Protein AF-A0A967GXM5-F1 (afdb_monomer_lite)

Sequence (73 aa):
ELYDLELDPHEIRNLAGDPDFADELQRHRRILAKWIKETDDKGQYPESDAGLREVLNQWKDRCVNPEYDRLKQ

pLDDT: mean 95.31, std 5.12, range [60.97, 98.75]

Structure (mmCIF, N/CA/C/O backbone):
data_AF-A0A967GXM5-F1
#
_entry.id   AF-A0A967GXM5-F1
#
loop_
_atom_site.group_PDB
_atom_site.id
_atom_site.type_symbol
_atom_site.label_atom_id
_atom_site.label_alt_id
_atom_site.label_comp_id
_atom_site.label_asym_id
_atom_site.label_entity_id
_atom_site.label_seq_id
_atom_site.pdbx_PDB_ins_code
_atom_site.Cartn_x
_atom_site.Cartn_y
_atom_site.Cartn_z
_atom_site.occupancy
_atom_site.B_iso_or_equiv
_atom_site.auth_seq_id
_atom_site.auth_comp_id
_atom_site.auth_asym_id
_atom_site.auth_atom_id
_atom_site.pdbx_PDB_model_num
ATOM 1 N N . GLU A 1 1 ? -6.989 -4.170 2.936 1.00 96.19 1 GLU A N 1
ATOM 2 C CA . GLU A 1 1 ? -8.048 -4.616 3.865 1.00 96.19 1 GLU A CA 1
ATOM 3 C C . GLU A 1 1 ? -8.117 -3.677 5.073 1.00 96.19 1 GLU A C 1
ATOM 5 O O . GLU A 1 1 ? -7.482 -2.625 5.032 1.00 96.19 1 GLU A O 1
ATOM 10 N N . LEU A 1 2 ? -8.906 -4.012 6.096 1.00 98.25 2 LEU A N 1
ATOM 11 C CA . LEU A 1 2 ? -8.899 -3.388 7.425 1.00 98.25 2 LEU A CA 1
ATOM 12 C C . LEU A 1 2 ? -9.149 -4.487 8.464 1.00 98.25 2 LEU A C 1
ATOM 14 O O . LEU A 1 2 ? -10.072 -5.274 8.269 1.00 98.25 2 LEU A O 1
ATOM 18 N N . TYR A 1 3 ? -8.373 -4.516 9.544 1.00 98.19 3 TYR A N 1
ATOM 19 C CA . TYR A 1 3 ? -8.469 -5.534 10.592 1.00 98.19 3 TYR A CA 1
ATOM 20 C C . TYR A 1 3 ? -8.454 -4.889 11.974 1.00 98.19 3 TYR A C 1
ATOM 22 O O . TYR A 1 3 ? -7.814 -3.856 12.178 1.00 98.19 3 TYR A O 1
ATOM 30 N N . ASP A 1 4 ? -9.153 -5.517 12.912 1.00 97.75 4 ASP A N 1
ATOM 31 C CA . ASP A 1 4 ? -9.074 -5.205 14.336 1.00 97.75 4 ASP A CA 1
ATOM 32 C C . ASP A 1 4 ? -8.090 -6.184 14.978 1.00 97.75 4 ASP A C 1
ATOM 34 O O . ASP A 1 4 ? -8.403 -7.357 15.133 1.00 97.75 4 ASP A O 1
ATOM 38 N N . LEU A 1 5 ? -6.892 -5.724 15.329 1.00 97.25 5 LEU A N 1
ATOM 39 C CA . LEU A 1 5 ? -5.835 -6.609 15.828 1.00 97.25 5 LEU A CA 1
ATOM 40 C C . LEU A 1 5 ? -6.081 -7.116 17.257 1.00 97.25 5 LEU A C 1
ATOM 42 O O . LEU A 1 5 ? -5.473 -8.110 17.654 1.00 97.25 5 LEU A O 1
ATOM 46 N N . GLU A 1 6 ? -6.937 -6.450 18.038 1.00 97.69 6 GLU A N 1
ATOM 47 C CA . GLU A 1 6 ? -7.271 -6.897 19.394 1.00 97.69 6 GLU A CA 1
ATOM 48 C C . GLU A 1 6 ? -8.271 -8.056 19.349 1.00 97.69 6 GLU A C 1
ATOM 50 O O . GLU A 1 6 ? -8.135 -9.028 20.095 1.00 97.69 6 GLU A O 1
ATOM 55 N N . LEU A 1 7 ? -9.259 -7.969 18.453 1.00 97.06 7 LEU A N 1
ATOM 56 C CA . LEU A 1 7 ? -10.308 -8.980 18.295 1.00 97.06 7 LEU A CA 1
ATOM 57 C C . LEU A 1 7 ? -9.985 -10.043 17.232 1.00 97.06 7 LEU A C 1
ATOM 59 O O . LEU A 1 7 ? -10.547 -11.139 17.274 1.00 97.06 7 LEU A O 1
ATOM 63 N N . ASP A 1 8 ? -9.088 -9.739 16.297 1.00 97.75 8 ASP A N 1
ATOM 64 C CA . ASP A 1 8 ? -8.659 -10.593 15.187 1.00 97.75 8 ASP A CA 1
ATOM 65 C C . ASP A 1 8 ? -7.127 -10.525 14.989 1.00 97.75 8 ASP A C 1
ATOM 67 O O . ASP A 1 8 ? -6.628 -9.990 13.995 1.00 97.75 8 ASP A O 1
ATOM 71 N N . PRO A 1 9 ? -6.340 -11.105 15.917 1.00 97.62 9 PRO A N 1
ATOM 72 C CA . PRO A 1 9 ? -4.872 -11.060 15.887 1.00 97.62 9 PRO A CA 1
ATOM 73 C C . PRO A 1 9 ? -4.241 -11.835 14.718 1.00 97.62 9 PRO A C 1
ATOM 75 O O . PRO A 1 9 ? -3.021 -11.834 14.557 1.00 97.62 9 PRO A O 1
ATOM 78 N N . HIS A 1 10 ? -5.048 -12.552 13.937 1.00 97.81 10 HIS A N 1
ATOM 79 C CA . HIS A 1 10 ? -4.609 -13.310 12.769 1.00 97.81 10 HIS A CA 1
ATOM 80 C C . HIS A 1 10 ? -5.120 -12.716 11.450 1.00 97.81 10 HIS A C 1
ATOM 82 O O . HIS A 1 10 ? -4.905 -13.331 10.408 1.00 97.81 10 HIS A O 1
ATOM 88 N N . GLU A 1 11 ? -5.770 -11.545 11.492 1.00 97.56 11 GLU A N 1
ATOM 89 C CA . GLU A 1 11 ? -6.182 -10.766 10.315 1.00 97.56 11 GLU A CA 1
ATOM 90 C C . GLU A 1 11 ? -7.025 -11.581 9.313 1.00 97.56 11 GLU A C 1
ATOM 92 O O . GLU A 1 11 ? -6.891 -11.479 8.091 1.00 97.56 11 GLU A O 1
ATOM 97 N N . ILE A 1 12 ? -7.908 -12.436 9.831 1.00 97.81 12 ILE A N 1
ATOM 98 C CA . ILE A 1 12 ? -8.746 -13.323 9.017 1.00 97.81 12 ILE A CA 1
ATOM 99 C C . ILE A 1 12 ? -10.016 -12.591 8.562 1.00 97.81 12 ILE A C 1
ATOM 101 O O . ILE A 1 12 ? -10.514 -12.811 7.453 1.00 97.81 12 ILE A O 1
ATOM 105 N N . ARG A 1 13 ? -10.564 -11.707 9.400 1.00 97.62 13 ARG A N 1
ATOM 106 C CA . ARG A 1 13 ? -11.823 -10.997 9.160 1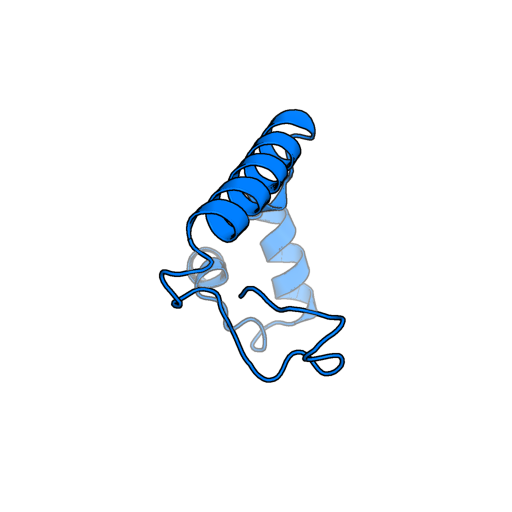.00 97.62 13 ARG A CA 1
ATOM 107 C C . ARG A 1 13 ? -11.561 -9.592 8.626 1.00 97.62 13 ARG A C 1
ATOM 109 O O . ARG A 1 13 ? -11.420 -8.632 9.374 1.00 97.62 13 ARG A O 1
ATOM 116 N N . ASN A 1 14 ? -11.622 -9.449 7.306 1.00 97.94 14 ASN A N 1
ATOM 117 C CA . ASN A 1 14 ? -11.534 -8.142 6.657 1.00 97.94 14 ASN A CA 1
ATOM 118 C C . ASN A 1 14 ? -12.795 -7.286 6.913 1.00 97.94 14 ASN A C 1
ATOM 120 O O . ASN A 1 14 ? -13.888 -7.620 6.456 1.00 97.94 14 ASN A O 1
ATOM 124 N N . LEU A 1 15 ? -12.614 -6.148 7.584 1.00 98.25 15 LEU A N 1
ATOM 125 C CA . LEU A 1 15 ? -13.639 -5.157 7.933 1.00 98.25 15 LEU A CA 1
ATOM 126 C C . LEU A 1 15 ? -13.790 -4.036 6.893 1.00 98.25 15 LEU A C 1
ATOM 128 O O . LEU A 1 15 ? -14.635 -3.163 7.045 1.00 98.25 15 LEU A O 1
ATOM 132 N N . ALA A 1 16 ? -13.001 -4.022 5.814 1.00 97.94 16 ALA A N 1
ATOM 133 C CA . ALA A 1 16 ? -12.985 -2.893 4.875 1.00 97.94 16 ALA A CA 1
ATOM 134 C C . ALA A 1 16 ? -14.309 -2.665 4.114 1.00 97.94 16 ALA A C 1
ATOM 136 O O . ALA A 1 16 ? -14.485 -1.608 3.509 1.00 97.94 16 ALA A O 1
ATOM 137 N N . GLY A 1 17 ? -15.202 -3.658 4.092 1.00 97.56 17 GLY A N 1
ATOM 138 C CA . GLY A 1 17 ? -16.545 -3.551 3.512 1.00 97.56 17 GLY A CA 1
ATOM 139 C C . GLY A 1 17 ? -17.655 -3.321 4.540 1.00 97.56 17 GLY A C 1
ATOM 140 O O . GLY A 1 17 ? -18.812 -3.196 4.147 1.00 97.56 17 GLY A O 1
ATOM 141 N N . ASP A 1 18 ? -17.322 -3.300 5.830 1.00 98.00 18 ASP A N 1
ATOM 142 C CA . ASP A 1 18 ? -18.283 -3.142 6.916 1.00 98.00 18 ASP A CA 1
ATOM 143 C C . ASP A 1 18 ? -18.608 -1.644 7.113 1.00 98.00 18 ASP A C 1
ATOM 145 O O . ASP A 1 18 ? -17.689 -0.849 7.352 1.00 98.00 18 ASP A O 1
ATOM 149 N N . PRO A 1 19 ? -19.880 -1.218 6.973 1.00 98.00 19 PRO A N 1
ATOM 150 C CA . PRO A 1 19 ? -20.254 0.190 7.082 1.00 98.00 19 PRO A CA 1
ATOM 151 C C . PRO A 1 19 ? -19.984 0.780 8.470 1.00 98.00 19 PRO A C 1
ATOM 153 O O . PRO A 1 19 ? -19.708 1.978 8.553 1.00 98.00 19 PRO A O 1
ATOM 156 N N . ASP A 1 20 ? -19.985 -0.034 9.530 1.00 98.00 20 ASP A N 1
ATOM 157 C CA . ASP A 1 20 ? -19.733 0.435 10.899 1.00 98.00 20 ASP A CA 1
ATOM 158 C C . ASP A 1 20 ? -18.282 0.921 11.080 1.00 98.00 20 ASP A C 1
ATOM 160 O O . ASP A 1 20 ? -17.989 1.730 11.960 1.00 98.00 20 ASP A O 1
ATOM 164 N N . PHE A 1 21 ? -17.371 0.489 10.199 1.00 97.94 21 PHE A N 1
ATOM 165 C CA . PHE A 1 21 ? -15.951 0.853 10.210 1.00 97.94 21 PHE A CA 1
ATOM 166 C C . PHE A 1 21 ? -15.567 1.834 9.088 1.00 97.94 21 PHE A C 1
ATOM 168 O O . PHE A 1 21 ? -14.379 2.093 8.865 1.00 97.94 21 PHE A O 1
ATOM 175 N N . ALA A 1 22 ? -16.541 2.409 8.372 1.00 98.12 22 ALA A N 1
ATOM 176 C CA . ALA A 1 22 ? -16.285 3.266 7.212 1.00 98.12 22 ALA A CA 1
ATOM 177 C C . ALA A 1 22 ? -15.453 4.518 7.550 1.00 98.12 22 ALA A C 1
ATOM 179 O O . ALA A 1 22 ? -14.537 4.871 6.798 1.00 98.12 22 ALA A O 1
ATOM 180 N N . ASP A 1 23 ? -15.727 5.159 8.689 1.00 98.38 23 ASP A N 1
ATOM 181 C CA . ASP A 1 23 ? -15.006 6.358 9.131 1.00 98.38 23 ASP A CA 1
ATOM 182 C C . ASP A 1 23 ? -13.544 6.042 9.471 1.00 98.38 23 ASP A C 1
ATOM 184 O O . ASP A 1 23 ? -12.627 6.763 9.060 1.00 98.38 23 ASP A O 1
ATOM 188 N N . GLU A 1 24 ? -13.304 4.920 10.149 1.00 98.31 24 GLU A N 1
ATOM 189 C CA . GLU A 1 24 ? -11.963 4.479 10.533 1.00 98.31 24 GLU A CA 1
ATOM 190 C C . GLU A 1 24 ? -11.141 4.046 9.311 1.00 98.31 24 GLU A C 1
ATOM 192 O O . GLU A 1 24 ? -9.968 4.410 9.161 1.00 98.31 24 GLU A O 1
ATOM 197 N N . LEU A 1 25 ? -11.777 3.357 8.360 1.00 98.56 25 LEU A N 1
ATOM 198 C CA . LEU A 1 25 ? -11.183 3.053 7.063 1.00 98.56 25 LEU A CA 1
ATOM 199 C C . LEU A 1 25 ? -10.803 4.334 6.311 1.00 98.56 25 LEU A C 1
ATOM 201 O O . LEU A 1 25 ? -9.718 4.430 5.728 1.00 98.56 25 LEU A O 1
ATOM 205 N N . GLN A 1 26 ? -11.686 5.335 6.311 1.00 98.62 26 GLN A N 1
ATOM 206 C CA . GLN A 1 26 ? -11.421 6.606 5.648 1.00 98.62 26 GLN A CA 1
ATOM 207 C C . GLN A 1 26 ? -10.270 7.362 6.324 1.00 98.62 26 GLN A C 1
ATOM 209 O O . GLN A 1 26 ? -9.428 7.934 5.625 1.00 98.62 26 GLN A O 1
ATOM 214 N N . ARG A 1 27 ? -10.193 7.337 7.659 1.00 98.69 27 ARG A N 1
ATOM 215 C CA . ARG A 1 27 ? -9.097 7.926 8.438 1.00 98.69 27 ARG A CA 1
ATOM 216 C C . ARG A 1 27 ? -7.749 7.331 8.034 1.00 98.69 27 ARG A C 1
ATOM 218 O O . ARG A 1 27 ? -6.851 8.084 7.652 1.00 98.69 27 ARG A O 1
ATOM 225 N N . HIS A 1 28 ? -7.620 6.004 8.030 1.00 98.56 28 HIS A N 1
ATOM 226 C CA . HIS 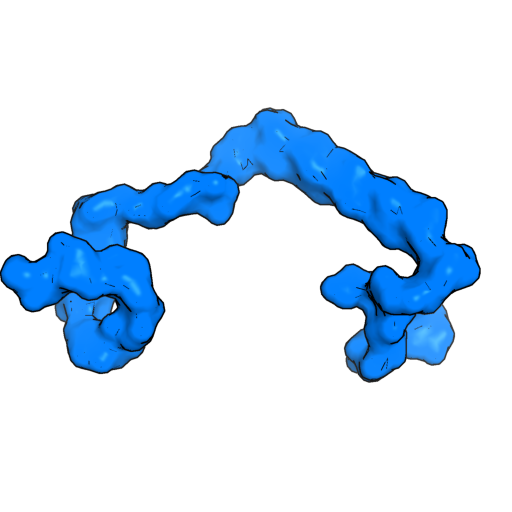A 1 28 ? -6.384 5.323 7.630 1.00 98.56 28 HIS A CA 1
ATOM 227 C C . HIS A 1 28 ? -5.997 5.599 6.174 1.00 98.56 28 HIS A C 1
ATOM 229 O O . HIS A 1 28 ? -4.841 5.923 5.895 1.00 98.56 28 HIS A O 1
ATOM 235 N N . ARG A 1 29 ? -6.964 5.578 5.245 1.00 98.50 29 ARG A N 1
ATOM 236 C CA . ARG A 1 29 ? -6.723 5.939 3.837 1.00 98.50 29 ARG A CA 1
ATOM 237 C C . ARG A 1 29 ? -6.165 7.353 3.686 1.00 98.50 29 ARG A C 1
ATOM 239 O O . ARG A 1 29 ? -5.247 7.556 2.897 1.00 98.50 29 ARG A O 1
ATOM 246 N N . ARG A 1 30 ? -6.687 8.329 4.439 1.00 98.75 30 ARG A N 1
ATOM 247 C CA . ARG A 1 30 ? -6.181 9.713 4.409 1.00 98.75 30 ARG A CA 1
ATOM 248 C C . ARG A 1 30 ? -4.749 9.810 4.932 1.00 98.75 30 ARG A C 1
ATOM 250 O O . ARG A 1 30 ? -3.957 10.538 4.343 1.00 98.75 30 ARG A O 1
ATOM 257 N N . ILE A 1 31 ? -4.416 9.085 6.001 1.00 98.69 31 ILE A N 1
ATOM 258 C CA . ILE A 1 31 ? -3.052 9.041 6.552 1.00 98.69 31 ILE A CA 1
ATOM 259 C C . ILE A 1 31 ? -2.082 8.467 5.517 1.00 98.69 31 ILE A C 1
ATOM 261 O O . ILE A 1 31 ? -1.066 9.096 5.225 1.00 98.69 31 ILE A O 1
ATOM 265 N N . LEU A 1 32 ? -2.428 7.328 4.910 1.00 98.25 32 LEU A N 1
ATOM 266 C CA . LEU A 1 32 ? -1.605 6.696 3.880 1.00 98.25 32 LEU A CA 1
ATOM 267 C C . LEU A 1 32 ? -1.429 7.606 2.657 1.00 98.25 32 LEU A C 1
ATOM 269 O O . LEU A 1 32 ? -0.306 7.838 2.221 1.00 98.25 32 LEU A O 1
ATOM 273 N N . ALA A 1 33 ? -2.519 8.174 2.135 1.00 98.38 33 ALA A N 1
ATOM 274 C CA . ALA A 1 33 ? -2.465 9.066 0.978 1.00 98.38 33 ALA A CA 1
ATOM 275 C C . ALA A 1 33 ? -1.624 10.323 1.249 1.00 98.38 33 ALA A C 1
ATOM 277 O O . ALA A 1 33 ? -0.888 10.784 0.375 1.00 98.38 33 ALA A O 1
ATOM 278 N N . LYS A 1 34 ? -1.712 10.872 2.467 1.00 98.69 34 LYS A N 1
ATOM 279 C CA . LYS A 1 34 ? -0.868 11.986 2.901 1.00 98.69 34 LYS A CA 1
ATOM 280 C C . LYS A 1 34 ? 0.606 11.584 2.883 1.00 98.69 34 LYS A C 1
ATOM 282 O O . LYS A 1 34 ? 1.402 12.307 2.295 1.00 98.69 34 LYS A O 1
ATOM 287 N N . TRP A 1 35 ? 0.948 10.434 3.462 1.00 98.56 35 TRP A N 1
ATOM 288 C CA . TRP A 1 35 ? 2.325 9.947 3.502 1.00 98.56 35 TRP A CA 1
ATOM 289 C C . TRP A 1 35 ? 2.899 9.711 2.099 1.00 98.56 35 TRP A C 1
ATOM 291 O O . TRP A 1 35 ? 3.944 10.273 1.798 1.00 98.56 35 TRP A O 1
ATOM 301 N N . ILE A 1 36 ? 2.175 9.007 1.217 1.00 98.50 36 ILE A N 1
ATOM 302 C CA . ILE A 1 36 ? 2.570 8.770 -0.190 1.00 98.50 36 ILE A CA 1
ATOM 303 C C . ILE A 1 36 ? 2.939 10.080 -0.897 1.00 98.50 36 ILE A C 1
ATOM 305 O O . ILE A 1 36 ? 3.927 10.155 -1.630 1.00 98.50 36 ILE A O 1
ATOM 309 N N . LYS A 1 37 ? 2.142 11.131 -0.671 1.00 98.25 37 LYS A N 1
ATOM 310 C CA . LYS A 1 37 ? 2.380 12.452 -1.256 1.00 98.25 37 LYS A CA 1
ATOM 311 C C . LYS A 1 37 ? 3.577 13.159 -0.622 1.00 98.25 37 LYS A C 1
ATOM 313 O O . LYS A 1 37 ? 4.362 13.772 -1.336 1.00 98.25 37 LYS A O 1
ATOM 318 N N . GLU A 1 38 ? 3.684 13.135 0.703 1.00 98.50 38 GLU A N 1
ATOM 319 C CA . GLU A 1 38 ? 4.737 13.842 1.442 1.00 98.50 38 GLU A CA 1
ATOM 320 C C . GLU A 1 38 ? 6.126 13.245 1.208 1.00 98.50 38 GLU A C 1
ATOM 322 O O . GLU A 1 38 ? 7.109 13.984 1.221 1.00 98.50 38 GLU A O 1
ATOM 327 N N . THR A 1 39 ? 6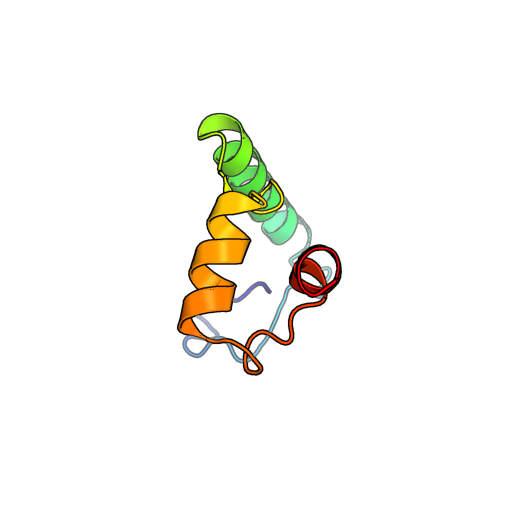.213 11.936 0.973 1.00 98.12 39 THR A N 1
ATOM 328 C CA . THR A 1 39 ? 7.481 11.237 0.729 1.00 98.12 39 THR A CA 1
ATOM 329 C C . THR A 1 39 ? 7.811 11.058 -0.748 1.00 98.12 39 THR A C 1
ATOM 331 O O . THR A 1 39 ? 8.896 10.567 -1.053 1.00 98.12 39 THR A O 1
ATOM 334 N N . ASP A 1 40 ? 6.911 11.465 -1.653 1.00 97.94 40 ASP A N 1
ATOM 335 C CA . ASP A 1 40 ? 7.022 11.210 -3.095 1.00 97.94 40 ASP A CA 1
ATOM 336 C C . ASP A 1 40 ? 7.323 9.727 -3.376 1.00 97.94 40 ASP A C 1
ATOM 338 O O . ASP A 1 40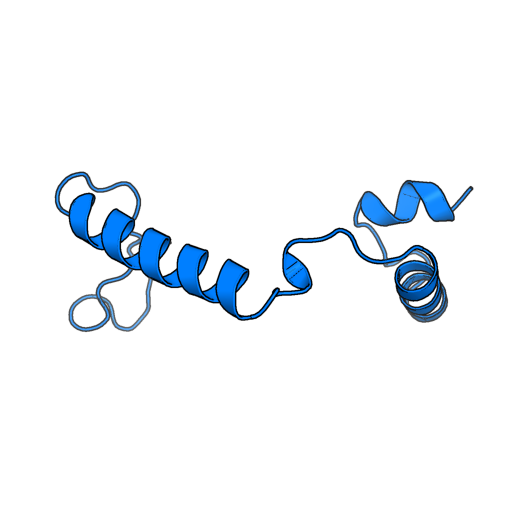 ? 8.264 9.372 -4.095 1.00 97.94 40 ASP A O 1
ATOM 342 N N . ASP A 1 41 ? 6.527 8.858 -2.740 1.00 97.75 41 ASP A N 1
ATOM 343 C CA . ASP A 1 41 ? 6.685 7.406 -2.798 1.00 97.75 41 ASP A CA 1
ATOM 344 C C . ASP A 1 41 ? 6.749 6.939 -4.255 1.00 97.75 41 ASP A C 1
ATOM 346 O O . ASP A 1 41 ? 5.814 7.136 -5.034 1.00 97.75 41 ASP A O 1
ATOM 350 N N . LYS A 1 42 ? 7.863 6.312 -4.638 1.00 94.94 42 LYS A N 1
ATOM 351 C CA . LYS A 1 42 ? 8.105 5.910 -6.024 1.00 94.94 42 LYS A CA 1
ATOM 352 C C . LYS A 1 42 ? 7.217 4.765 -6.485 1.00 94.94 42 LYS A C 1
ATOM 354 O O . LYS A 1 42 ? 7.008 4.649 -7.687 1.00 94.94 42 LYS A O 1
ATOM 359 N N . GLY A 1 43 ? 6.611 4.015 -5.562 1.00 93.19 43 GLY A N 1
ATOM 360 C CA . GLY A 1 43 ? 5.632 2.980 -5.886 1.00 93.19 43 GLY A CA 1
ATOM 361 C C . GLY A 1 43 ? 4.349 3.510 -6.541 1.00 93.19 43 GLY A C 1
ATOM 362 O O . GLY A 1 43 ? 3.606 2.731 -7.131 1.00 93.19 43 GLY A O 1
ATOM 363 N N . GLN A 1 44 ? 4.082 4.823 -6.480 1.00 94.00 44 GLN A N 1
ATOM 364 C CA . GLN A 1 44 ? 2.930 5.436 -7.157 1.00 94.00 44 GLN A CA 1
ATOM 365 C C . GLN A 1 44 ? 3.149 5.665 -8.665 1.00 94.00 44 GLN A C 1
ATOM 367 O O . GLN A 1 44 ? 2.198 5.994 -9.376 1.00 94.00 44 GLN A O 1
ATOM 372 N N . TYR A 1 45 ? 4.383 5.512 -9.158 1.00 94.62 45 TYR A N 1
ATOM 373 C CA . TYR A 1 45 ? 4.727 5.676 -10.569 1.00 94.62 45 TYR A CA 1
ATOM 374 C C . TYR A 1 45 ? 5.074 4.320 -11.196 1.00 94.62 45 TYR A C 1
ATOM 376 O O . TYR A 1 45 ? 5.619 3.453 -10.515 1.00 94.62 45 TYR A O 1
ATOM 384 N N . PRO A 1 46 ? 4.801 4.119 -12.498 1.00 92.44 46 PRO A N 1
ATOM 385 C CA . PRO A 1 46 ? 5.285 2.942 -13.205 1.00 92.44 46 PRO A CA 1
ATOM 386 C C . PRO A 1 46 ? 6.810 2.854 -13.156 1.00 92.44 46 PRO A C 1
ATOM 388 O O . PRO A 1 46 ? 7.496 3.874 -13.267 1.00 92.44 46 PRO A O 1
ATOM 391 N N . GLU A 1 47 ? 7.332 1.633 -13.072 1.00 93.25 47 GLU A N 1
ATOM 392 C CA . GLU A 1 47 ? 8.772 1.408 -13.148 1.00 93.25 47 GLU A CA 1
ATOM 393 C C . GLU A 1 47 ? 9.328 1.888 -14.498 1.00 93.25 47 GLU A C 1
ATOM 395 O O . GLU A 1 47 ? 8.664 1.844 -15.547 1.00 93.25 47 GLU A O 1
ATOM 400 N N . SER A 1 48 ? 10.569 2.367 -14.458 1.00 94.06 48 SER A N 1
ATOM 401 C CA . SER A 1 48 ? 11.290 2.833 -15.632 1.00 94.06 48 SER A CA 1
ATOM 402 C C . SER A 1 48 ? 11.589 1.683 -16.595 1.00 94.06 48 SER A C 1
ATOM 404 O O . SER A 1 48 ? 11.839 0.550 -16.189 1.00 94.06 48 SER A O 1
ATOM 406 N N . ASP A 1 49 ? 11.663 1.974 -17.893 1.00 94.31 49 ASP A N 1
ATOM 407 C CA . ASP A 1 49 ? 12.038 0.959 -18.886 1.00 94.31 49 ASP A CA 1
ATOM 408 C C . ASP A 1 49 ? 13.448 0.393 -18.663 1.00 94.31 49 ASP A C 1
ATOM 410 O O . ASP A 1 49 ? 13.731 -0.734 -19.067 1.00 94.31 49 ASP A O 1
ATOM 414 N N . ALA A 1 50 ? 14.342 1.165 -18.038 1.00 94.62 50 ALA A N 1
ATOM 415 C CA . ALA A 1 50 ? 15.662 0.689 -17.644 1.00 94.62 50 ALA A CA 1
ATOM 416 C C . ALA A 1 50 ? 15.561 -0.305 -16.477 1.00 94.62 50 ALA A C 1
ATOM 418 O O . ALA A 1 50 ? 16.068 -1.416 -16.589 1.00 94.62 50 ALA A O 1
ATOM 419 N N . GLY A 1 51 ? 14.846 0.052 -15.403 1.00 93.69 51 GLY A N 1
ATOM 420 C CA . GLY A 1 51 ? 14.635 -0.825 -14.248 1.00 93.69 51 GLY A CA 1
ATOM 421 C C . GLY A 1 51 ? 13.926 -2.125 -14.624 1.00 93.69 51 GLY A C 1
ATOM 422 O O . GLY A 1 51 ? 14.390 -3.212 -14.284 1.00 93.69 51 GLY A O 1
ATOM 423 N N . LEU A 1 52 ? 12.867 -2.035 -15.430 1.00 94.62 52 LEU A N 1
ATOM 424 C CA . LEU A 1 52 ? 12.179 -3.212 -15.953 1.00 94.62 52 LEU A CA 1
ATOM 425 C C . LEU A 1 52 ? 13.095 -4.082 -16.831 1.00 94.62 52 LEU A C 1
ATOM 427 O O . LEU A 1 52 ? 13.013 -5.304 -16.757 1.00 94.62 52 LEU A O 1
ATOM 431 N N . ARG A 1 53 ? 13.997 -3.506 -17.641 1.00 94.31 53 ARG A N 1
ATOM 432 C CA . ARG A 1 53 ? 14.966 -4.301 -18.421 1.00 94.31 53 ARG A CA 1
ATOM 433 C C . ARG A 1 53 ? 15.934 -5.070 -17.531 1.00 94.31 53 ARG A C 1
ATOM 435 O O . ARG A 1 53 ? 16.202 -6.230 -17.826 1.00 94.31 53 ARG A O 1
ATOM 442 N N . GLU A 1 54 ? 16.416 -4.475 -16.444 1.00 94.75 54 GLU A N 1
ATOM 443 C CA . GLU A 1 54 ? 17.288 -5.174 -15.492 1.00 94.75 54 GLU A CA 1
ATOM 444 C C . GLU A 1 54 ? 16.583 -6.389 -14.874 1.00 94.75 54 GLU A C 1
ATOM 446 O O . GLU A 1 54 ? 17.122 -7.500 -14.870 1.00 94.75 54 GLU A O 1
ATOM 451 N N . VAL A 1 55 ? 15.332 -6.215 -14.436 1.00 94.94 55 VAL A N 1
ATOM 452 C CA . VAL A 1 55 ? 14.533 -7.317 -13.882 1.00 94.94 55 VAL A CA 1
ATOM 453 C C . VAL A 1 55 ? 14.224 -8.366 -14.957 1.00 94.94 55 VAL A C 1
ATOM 455 O O . VAL A 1 55 ? 14.381 -9.565 -14.715 1.00 94.94 55 VAL A O 1
ATOM 458 N N . LEU A 1 56 ? 13.860 -7.945 -16.172 1.00 94.19 56 LEU A N 1
ATOM 459 C CA . LEU A 1 56 ? 13.601 -8.852 -17.291 1.00 94.19 56 LEU A CA 1
ATOM 460 C C . LEU A 1 56 ? 14.849 -9.657 -17.676 1.00 94.19 56 LEU A C 1
ATOM 462 O O . LEU A 1 56 ? 14.744 -10.846 -17.957 1.00 94.19 56 LEU A O 1
ATOM 466 N N . ASN A 1 57 ? 16.040 -9.061 -17.638 1.00 93.94 57 ASN A N 1
ATOM 467 C CA . ASN A 1 57 ? 17.292 -9.770 -17.904 1.00 93.94 57 ASN A CA 1
ATOM 468 C C . ASN A 1 57 ? 17.561 -10.859 -16.858 1.00 93.94 57 ASN A C 1
ATOM 470 O O . ASN A 1 57 ? 18.015 -11.957 -17.199 1.00 93.94 57 ASN A O 1
ATOM 474 N N . GLN A 1 58 ? 17.261 -10.565 -15.591 1.00 96.00 58 GLN A N 1
ATOM 475 C CA . GLN A 1 58 ? 17.461 -11.491 -14.483 1.00 96.00 58 GLN A CA 1
ATOM 476 C C . GLN A 1 58 ? 16.467 -12.663 -14.516 1.00 96.00 58 GLN A C 1
ATOM 478 O O . GLN A 1 58 ? 16.867 -13.813 -14.323 1.00 96.00 58 GLN A O 1
ATOM 483 N N . TRP A 1 59 ? 15.184 -12.390 -14.766 1.00 94.62 59 TRP A N 1
ATOM 484 C CA . TRP A 1 59 ? 14.098 -13.362 -14.572 1.00 94.62 59 TRP A CA 1
ATOM 485 C C . TRP A 1 59 ? 13.460 -13.874 -15.870 1.00 94.62 59 TRP A C 1
ATOM 487 O O . TRP A 1 59 ? 12.799 -14.917 -15.853 1.00 94.62 59 TRP A O 1
ATOM 497 N N . LYS A 1 60 ? 13.711 -13.202 -16.998 1.00 91.44 60 LYS A N 1
ATOM 498 C CA . LYS A 1 60 ? 13.328 -13.594 -18.362 1.00 91.44 60 LYS A CA 1
ATOM 499 C C . LYS A 1 60 ? 11.845 -13.954 -18.449 1.00 91.44 60 LYS A C 1
ATOM 501 O O . LYS A 1 60 ? 10.982 -13.162 -18.079 1.00 91.44 60 LYS A O 1
ATOM 506 N N . ASP A 1 61 ? 11.546 -15.178 -18.865 1.00 90.25 61 ASP A N 1
ATOM 507 C CA . ASP A 1 61 ? 10.187 -15.671 -19.091 1.00 90.25 61 ASP A CA 1
ATOM 508 C C . ASP A 1 61 ? 9.350 -15.789 -17.804 1.00 90.25 61 ASP A C 1
ATOM 510 O O . ASP A 1 61 ? 8.142 -16.001 -17.873 1.00 90.25 61 ASP A O 1
ATOM 514 N N . ARG A 1 62 ? 9.959 -15.626 -16.618 1.00 92.88 62 ARG A N 1
ATOM 515 C CA . ARG A 1 62 ? 9.230 -15.575 -15.338 1.00 92.88 62 ARG A CA 1
ATOM 516 C C . ARG A 1 62 ? 8.581 -14.216 -15.071 1.00 92.88 62 ARG A C 1
ATOM 518 O O . ARG A 1 62 ? 7.693 -14.133 -14.224 1.00 92.88 62 ARG A O 1
ATOM 525 N N . CYS A 1 63 ? 8.986 -13.161 -15.779 1.00 91.19 63 CYS A N 1
ATOM 526 C CA . CYS A 1 63 ? 8.333 -11.856 -15.713 1.00 91.19 63 CYS A CA 1
ATOM 527 C C . CYS A 1 63 ? 6.994 -11.907 -16.461 1.00 91.19 63 CYS A C 1
ATOM 529 O O . CYS A 1 63 ? 6.935 -11.639 -17.660 1.00 91.19 63 CYS A O 1
ATOM 531 N N . VAL A 1 64 ? 5.915 -12.264 -15.762 1.00 92.19 64 VAL A N 1
ATOM 532 C CA . VAL A 1 64 ? 4.560 -12.386 -16.339 1.00 92.19 64 VAL A CA 1
ATOM 533 C C . VAL A 1 64 ? 3.689 -11.138 -16.162 1.00 92.19 64 VAL A C 1
ATOM 535 O O . VAL A 1 64 ? 2.580 -11.102 -16.684 1.00 92.19 64 VAL A O 1
ATOM 538 N N . ASN A 1 65 ? 4.161 -10.119 -15.432 1.00 92.19 65 ASN A N 1
ATOM 539 C CA . ASN A 1 65 ? 3.414 -8.870 -15.265 1.00 92.19 65 ASN A CA 1
ATOM 540 C C . ASN A 1 65 ? 3.263 -8.164 -16.635 1.00 92.19 65 ASN A C 1
ATOM 542 O O . ASN A 1 65 ? 4.278 -7.984 -17.317 1.00 92.19 65 ASN A O 1
ATOM 546 N N . PRO A 1 66 ? 2.049 -7.743 -17.046 1.00 93.25 66 PRO A N 1
ATOM 547 C CA . PRO A 1 66 ? 1.830 -7.056 -18.324 1.00 93.25 66 PRO A CA 1
ATOM 548 C C . PRO A 1 66 ? 2.690 -5.804 -18.554 1.00 93.25 66 PRO A C 1
ATOM 550 O O . PRO A 1 66 ? 2.905 -5.393 -19.691 1.00 93.25 66 PRO A O 1
ATOM 553 N N . GLU A 1 67 ? 3.233 -5.191 -17.498 1.00 91.25 67 GLU A N 1
ATOM 554 C CA . GLU A 1 67 ? 4.148 -4.047 -17.624 1.00 91.25 67 GLU A CA 1
ATOM 555 C C . GLU A 1 67 ? 5.403 -4.340 -18.472 1.00 91.25 67 GLU A C 1
ATOM 557 O O . GLU A 1 67 ? 5.938 -3.429 -19.106 1.00 91.25 67 GLU A O 1
ATOM 562 N N . TYR A 1 68 ? 5.845 -5.603 -18.535 1.00 92.69 68 TYR A N 1
ATOM 563 C CA . TYR A 1 68 ? 7.003 -6.029 -19.328 1.00 92.69 68 TYR A CA 1
ATOM 564 C C . TYR A 1 68 ? 6.685 -6.210 -20.817 1.00 92.69 68 TYR A C 1
ATOM 566 O O . TYR A 1 68 ? 7.611 -6.297 -21.624 1.00 92.69 68 TYR A O 1
ATOM 574 N N . ASP A 1 69 ? 5.411 -6.262 -21.215 1.00 91.44 69 ASP A N 1
ATOM 575 C CA . ASP A 1 69 ? 5.015 -6.571 -22.598 1.00 91.44 69 ASP A CA 1
ATOM 576 C C . ASP A 1 69 ? 5.511 -5.517 -23.593 1.00 91.44 69 ASP A C 1
ATOM 578 O O . ASP A 1 69 ? 5.834 -5.830 -24.738 1.00 91.44 69 ASP A O 1
ATOM 582 N N . ARG A 1 70 ? 5.667 -4.269 -23.137 1.00 90.25 70 ARG A N 1
ATOM 583 C CA . ARG A 1 70 ? 6.247 -3.175 -23.932 1.00 90.25 70 ARG A CA 1
ATOM 584 C C . ARG A 1 70 ? 7.756 -3.313 -24.180 1.00 90.25 70 ARG A C 1
ATOM 586 O O . ARG A 1 70 ? 8.292 -2.601 -25.020 1.00 90.25 70 ARG A O 1
ATOM 593 N N . LEU A 1 71 ? 8.439 -4.195 -23.447 1.00 89.19 71 LEU A N 1
ATOM 594 C CA . LEU A 1 71 ? 9.895 -4.393 -23.502 1.00 89.19 71 LEU A CA 1
ATOM 595 C C . LEU A 1 71 ? 10.308 -5.730 -24.120 1.00 89.19 71 LEU A C 1
ATOM 597 O O . LEU A 1 71 ? 11.477 -5.896 -24.453 1.00 89.19 71 LEU A O 1
ATOM 601 N N . LYS A 1 72 ? 9.372 -6.676 -24.255 1.00 81.31 72 LYS A N 1
ATOM 602 C CA . LYS A 1 72 ? 9.586 -7.985 -24.895 1.00 81.31 72 LYS A CA 1
ATOM 603 C C . LYS A 1 72 ? 9.465 -7.944 -26.429 1.00 81.31 72 LYS A C 1
ATOM 605 O O . LYS A 1 72 ? 9.515 -9.002 -27.052 1.00 81.31 72 LYS A O 1
ATOM 610 N N . GLN A 1 73 ? 9.254 -6.759 -27.007 1.00 60.97 73 GLN A N 1
ATOM 611 C CA . GLN A 1 73 ? 9.162 -6.532 -28.455 1.00 60.97 73 GLN A CA 1
ATOM 612 C C . GLN A 1 73 ? 10.539 -6.458 -29.111 1.00 60.97 73 GLN A C 1
ATOM 614 O O . GLN A 1 73 ? 11.449 -5.851 -28.501 1.00 60.97 73 GLN A O 1
#

Foldseek 3Di:
DDDDCVVCVPRPDDCCPPPVCVVVNVVVVVVVVVVCVVVVPCVVDDDDPVVLVVVCVVQPPVPPPCSCVVVVD

Radius of gyration: 18.4 Å; chains: 1; bounding box: 38×30×48 Å

Secondary structure (DSSP, 8-state):
----TTT-TT--S--TT-GGGHHHHHHHHHHHHHHHHHTT-GGGSPPPHHHHHHHHHHHGGG--SGGGTTT--

=== Feature glossary ===
Legend for the data blocks above and below:

— What the protein is —

The amino-acid sequence is the protein's primary structure: the linear order of residues from the N-terminus to the C-terminus, written in one-letter code. Everything else here — the 3D coordinates, the secondary structure, the domain annotations — is ultimately a consequence of this string.

Database cross-references. InterPro integrates a dozen domain/family signature databases into unified entries with residue-range hits. GO terms attach function/process/location labels with evidence codes. CATH codes position the fold in a four-level structural taxonomy. Organism is the NCBI-taxonomy species name.

— Where its atoms are —

The mmCIF block holds the 3D Cartesian coordinates of each backbone atom (N, Cα, C, O) in ångströms. mmCIF is the PDB's canonical archive format — a tagged-loop text representation of the atomic model.

The six renders are orthographic views along the three Cartesian axes in both directions. Representation (cartoon, sticks, or surface) and color scheme (sequence-rainbow or by-chain) vary across proteins so the training set covers all the common visualization conventions.

— Local backbone conformation —

Secondary structure is the local, repeating backbone conformation. DSSP classifies it into eight states by reading the hydrogen-bond network: three helix types (H, G, I), two β types (E, B), two non-regular types (T, S), and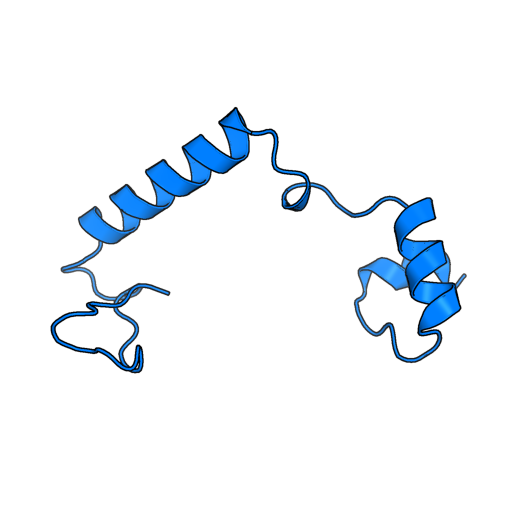 unstructured coil (-).

SS3 is a coarse helix/strand/coil call (letters a/b/c) made by the P-SEA algorithm from inter-Cα distances and dihedrals. It is less detailed than DSSP but needs only Cα positions.

Backbone dihedral angles. Every residue except chain termini has a φ (preceding-C → N → Cα → C) and a ψ (N → Cα → C → next-N). They are reported in degrees following the IUPAC sign convention. Secondary structure is essentially a statement about which (φ, ψ) basin each residue occupies.

— Global shape and packing —

The geometric summary reports three shape descriptors. Rg (radius of gyration) measures how spread out the Cα atoms are about their centre of mass; compact globular proteins have small Rg, elongated or unfolded ones large. Cα contacts (<8 Å, |i−j|>4) count long-range residue pairs in spatial proximity — high for tightly packed folds, near zero for rods or random coil. The bounding-box extents give the protein's footprint along x, y, z in Å.

Solvent accessibility: the surface area of each residue that a 1.4 Å water probe can touch, in Å². When only backbone atoms are present the absolute values are lower than full-atom SASA (side chains contribute most of the area) and are flagged as backbone-only.

Plot images: a contact map (which residues are close in 3D, as an N×N binary image), a Ramachandran scatter (backbone torsion angles, revealing secondary-structure composition at a glance), and — for AlphaFold structures — a PAE heatmap (pairwise pre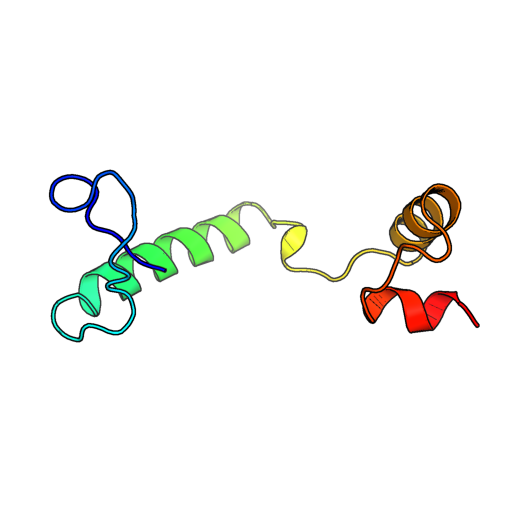diction confidence).

— Structural neighborhood —

Foldseek's 3Di representation compresses backbone geometry into a per-residue letter drawn from a learned twenty-state alphabet. It captures the tertiary interaction pattern around each residue — which residues are packed against it in space, regardless of where they are in sequence.

Structural nearest neighbors (via Foldseek easy-search vs the PDB). Reported per hit: target PDB id, E-value, and alignment TM-score. A TM-score above ~0.5 is the conventional threshold for 'same fold'.

— Confidence and disorder —

pLDDT (predicted Local Distance Difference Test) is AlphaFold's per-residue confidence score, ranging from 0 to 100. Values above 90 indicate high confidence (typically well-packed cores); 70–90 is confident; 50–70 low confidence; below 50 usually means the region is disordered or the prediction is unreliable there. AlphaFold stores pLDDT in the mmCIF B-factor column.

For experimental (PDB) structures, the B-factor (temperature factor) quantifies the positional spread of each atom in the crystal — a combination of thermal vibration and static disorder — in units of Å². High B-factors mark flexible loops or poorly resolved regions; low B-factors mark the rigid, well-ordered core.

Predicted Aligned Error (PAE) is an AlphaFold confidence matrix: entry (i, j) is the expected error in the position of residue j, in ångströms, when the prediction is superimposed on the true structure at residue i. Low PAE within a block of residues means that block is internally rigid and well-predicted; high PAE between two blocks means their relative placement is uncertain even if each block individually is confident.